Protein AF-A0AAD4KBG9-F1 (afdb_monomer)

Foldseek 3Di:
DPPPDDPVVVVVVVVVVVVCVVVVVVVCCVPVVPCPCVVVVVVVVVVVVVVVVVVVVVVVVVD

pLDDT: mean 85.08, std 8.77, range [57.78, 97.31]

Sequence (63 aa):
MPAGVSWGQYMKFLGSAMLAMMAGSQAVHLYFKPLDDLPEYIEHEQQQHQHQLQHMENDKDNT

Mean predicted aligned error: 9.68 Å

Solvent-accessible surface area (backbone atoms only — not comparable to full-atom values): 3757 Å² total; per-residue (Å²): 113,103,76,85,64,56,72,66,58,53,52,51,50,51,52,52,50,53,51,50,52,54,51,51,57,52,47,52,51,70,73,65,40,88,61,76,61,50,64,61,53,51,52,52,53,52,50,52,53,50,53,52,52,50,52,61,48,55,57,61,76,74,108

Organism: NCBI:txid30044

Radius of gyration: 27.37 Å; Cα contacts (8 Å, |Δi|>4): 3; chains: 1; bounding box: 62×16×69 Å

Secondary structure (DSSP, 8-state):
-TTS--HHHHHHHHHHHHHHHHHHHHHHHHHH-TTSSHHHHHHHHHHHHHHHHHHHHHHHHT-

InterPro domains:
  IPR027858 Protein BRAWNIN [PF14990] (1-46)
  IPR027858 Protein BRAWNIN [PTHR28492] (1-56)

Structure (mmCIF, N/CA/C/O backbone):
data_AF-A0AAD4KBG9-F1
#
_entry.id   AF-A0AAD4KBG9-F1
#
loop_
_atom_site.group_PDB
_atom_site.id
_atom_site.type_symbol
_atom_site.label_atom_id
_atom_site.label_alt_id
_atom_site.label_comp_id
_atom_site.label_asym_id
_atom_site.label_entity_id
_atom_site.label_seq_id
_atom_site.pdbx_PDB_ins_code
_atom_site.Cartn_x
_atom_site.Cartn_y
_atom_site.Cartn_z
_atom_site.occupancy
_atom_site.B_iso_or_equ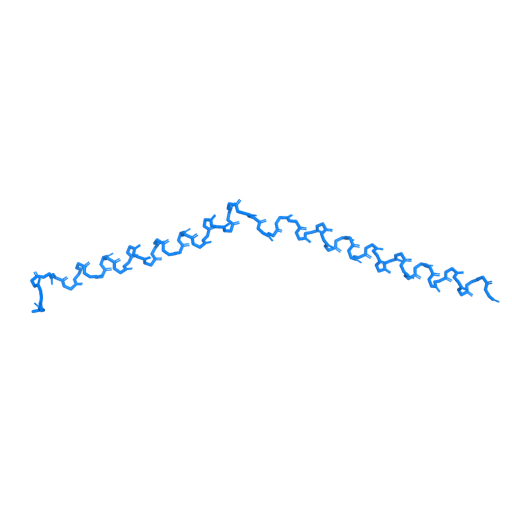iv
_atom_site.auth_seq_id
_atom_site.auth_comp_id
_atom_site.auth_asym_id
_atom_site.auth_atom_id
_atom_site.pdbx_PDB_model_num
ATOM 1 N N . MET A 1 1 ? 29.660 -7.309 -17.673 1.00 57.78 1 MET A N 1
ATOM 2 C CA . MET A 1 1 ? 28.426 -7.418 -16.857 1.00 57.78 1 MET A CA 1
ATOM 3 C C . MET A 1 1 ? 27.610 -8.591 -17.395 1.00 57.78 1 MET A C 1
ATOM 5 O O . MET A 1 1 ? 27.517 -8.689 -18.613 1.00 57.78 1 MET A O 1
ATOM 9 N N . PRO A 1 2 ? 27.096 -9.500 -16.550 1.00 59.75 2 PRO A N 1
ATOM 10 C CA . PRO A 1 2 ? 26.850 -10.908 -16.904 1.00 59.75 2 PRO A CA 1
ATOM 11 C C . PRO A 1 2 ? 25.727 -11.211 -17.925 1.00 59.75 2 PRO A C 1
ATOM 13 O O . PRO A 1 2 ? 25.507 -12.380 -18.208 1.00 59.75 2 PRO A O 1
ATOM 16 N N . ALA A 1 3 ? 25.049 -10.218 -18.520 1.00 68.56 3 ALA A N 1
ATOM 17 C CA . ALA A 1 3 ? 23.996 -10.451 -19.526 1.00 68.56 3 ALA A CA 1
ATOM 18 C C . ALA A 1 3 ? 23.819 -9.322 -20.575 1.00 68.56 3 ALA A C 1
ATOM 20 O O . ALA A 1 3 ? 22.735 -9.152 -21.123 1.00 68.56 3 ALA A O 1
ATOM 21 N N . GLY A 1 4 ? 24.839 -8.490 -20.834 1.00 73.25 4 GLY A N 1
ATOM 22 C CA . GLY A 1 4 ? 24.782 -7.451 -21.888 1.00 73.25 4 GLY A CA 1
ATOM 23 C C . GLY A 1 4 ? 23.863 -6.245 -21.617 1.00 73.25 4 GLY A C 1
ATOM 24 O O . GLY A 1 4 ? 23.887 -5.274 -22.367 1.00 73.25 4 GLY A O 1
ATOM 25 N N . VAL A 1 5 ? 23.097 -6.262 -20.527 1.00 76.56 5 VAL A N 1
ATOM 26 C CA . VAL A 1 5 ? 22.262 -5.142 -20.072 1.00 76.56 5 VAL A CA 1
ATOM 27 C C . VAL A 1 5 ? 23.022 -4.210 -19.130 1.00 76.56 5 VAL A C 1
ATOM 29 O O . VAL A 1 5 ? 23.804 -4.644 -18.281 1.00 76.56 5 VAL A O 1
ATOM 32 N N . SER A 1 6 ? 22.782 -2.904 -19.287 1.00 82.31 6 SER A N 1
ATOM 33 C CA . SER A 1 6 ? 23.394 -1.872 -18.447 1.00 82.31 6 SER A CA 1
ATOM 34 C C . SER A 1 6 ? 22.855 -1.921 -17.013 1.00 82.31 6 SER A C 1
ATOM 36 O O . SER A 1 6 ? 21.678 -2.198 -16.784 1.00 82.31 6 SER A O 1
ATOM 38 N N . TRP A 1 7 ? 23.697 -1.584 -16.034 1.00 82.31 7 TRP A N 1
ATOM 39 C CA . TRP A 1 7 ? 23.304 -1.489 -14.621 1.00 82.31 7 TRP A CA 1
ATOM 40 C C . TRP A 1 7 ? 22.127 -0.519 -14.393 1.00 82.31 7 TRP A C 1
ATOM 42 O O . TRP A 1 7 ? 21.240 -0.776 -13.581 1.00 82.31 7 TRP A O 1
ATOM 52 N N . GLY A 1 8 ? 22.042 0.547 -15.195 1.00 88.25 8 GLY A N 1
ATOM 53 C CA . GLY A 1 8 ? 20.914 1.480 -15.171 1.00 88.25 8 GLY A CA 1
ATOM 54 C C . GLY A 1 8 ? 19.576 0.855 -15.588 1.00 88.25 8 GLY A C 1
ATOM 55 O O . GLY A 1 8 ? 18.531 1.274 -15.095 1.00 88.25 8 GLY A O 1
ATOM 56 N N . GLN A 1 9 ? 19.583 -0.169 -16.448 1.00 89.44 9 GLN A N 1
ATOM 57 C CA . GLN A 1 9 ? 18.368 -0.893 -16.838 1.00 89.44 9 GLN A CA 1
ATOM 58 C C . GLN A 1 9 ? 17.753 -1.630 -15.639 1.00 89.44 9 GLN A C 1
ATOM 60 O O . GLN A 1 9 ? 16.541 -1.574 -15.435 1.00 89.44 9 GLN A O 1
ATOM 65 N N . TYR A 1 10 ? 18.595 -2.252 -14.808 1.00 89.56 10 TYR A N 1
ATOM 66 C CA . TYR A 1 10 ? 18.162 -2.904 -13.571 1.00 89.56 10 TYR A CA 1
ATOM 67 C C . TYR A 1 10 ? 17.603 -1.898 -12.567 1.00 89.56 10 TYR A C 1
ATOM 69 O O . TYR A 1 10 ? 16.554 -2.149 -11.985 1.00 89.56 10 TYR A O 1
ATOM 77 N N . MET A 1 11 ? 18.245 -0.735 -12.414 1.00 92.69 11 MET A N 1
ATOM 78 C CA . MET A 1 11 ? 17.758 0.317 -11.513 1.00 92.69 11 MET A CA 1
ATOM 79 C C . MET A 1 11 ? 16.398 0.875 -11.941 1.00 92.69 11 MET A C 1
ATOM 81 O O . MET A 1 11 ? 15.540 1.113 -11.094 1.00 92.69 11 MET A O 1
ATOM 85 N N . LYS A 1 12 ? 16.161 1.032 -13.249 1.00 93.06 12 LYS A N 1
ATOM 86 C CA . LYS A 1 12 ? 14.843 1.421 -13.778 1.00 93.06 12 LYS A CA 1
ATOM 87 C C . LYS A 1 12 ? 13.778 0.379 -13.452 1.00 93.06 12 LYS A C 1
ATOM 89 O O . LYS A 1 12 ? 12.698 0.740 -12.992 1.00 93.06 12 LYS A O 1
ATOM 94 N N . PHE A 1 13 ? 14.089 -0.899 -13.663 1.00 94.38 13 PHE A N 1
ATOM 95 C CA . PHE A 1 13 ? 13.155 -1.979 -13.363 1.00 94.38 13 PHE A CA 1
ATOM 96 C C . PHE A 1 13 ? 12.865 -2.069 -11.861 1.00 94.38 13 PHE A C 1
ATOM 98 O O . PHE A 1 13 ? 11.704 -2.114 -11.4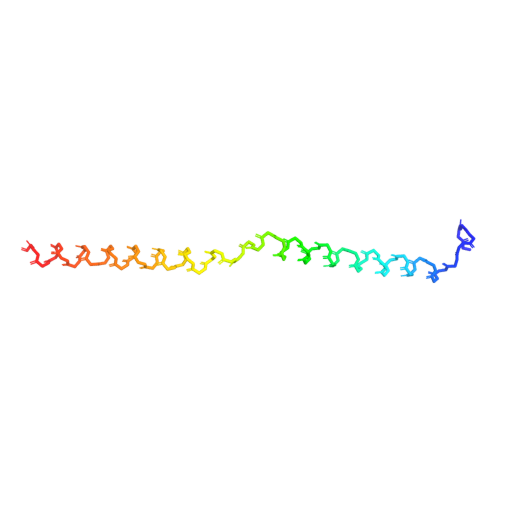63 1.00 94.38 13 PHE A O 1
ATOM 105 N N . LEU A 1 14 ? 13.901 -1.986 -11.024 1.00 94.69 14 LEU A N 1
ATOM 106 C CA . LEU A 1 14 ? 13.768 -1.946 -9.571 1.00 94.69 14 LEU A CA 1
ATOM 107 C C . LEU A 1 14 ? 12.880 -0.780 -9.121 1.00 94.69 14 LEU A C 1
ATOM 109 O O . LEU A 1 14 ? 11.928 -0.996 -8.378 1.00 94.69 14 LEU A O 1
ATOM 113 N N . GLY A 1 15 ? 13.132 0.431 -9.627 1.00 96.69 15 GLY A N 1
ATOM 114 C CA . GLY A 1 15 ? 12.302 1.600 -9.334 1.00 96.69 15 GLY A CA 1
ATOM 115 C C . GLY A 1 15 ? 10.842 1.392 -9.742 1.00 96.69 15 GLY A C 1
ATOM 116 O O . GLY A 1 15 ? 9.941 1.640 -8.945 1.00 96.69 15 GLY A O 1
ATOM 117 N N . SER A 1 16 ? 10.596 0.862 -10.944 1.00 96.69 16 SER A N 1
ATOM 118 C CA . SER A 1 16 ? 9.234 0.563 -11.407 1.00 96.69 16 SER A CA 1
ATOM 119 C C . SER A 1 16 ? 8.528 -0.492 -10.548 1.00 96.69 16 SER A C 1
ATOM 121 O O . SER A 1 16 ? 7.352 -0.330 -10.234 1.00 96.69 16 SER A O 1
ATOM 123 N N . ALA A 1 17 ? 9.248 -1.528 -10.106 1.00 96.19 17 ALA A N 1
ATOM 124 C CA . ALA A 1 17 ? 8.705 -2.572 -9.247 1.00 96.19 17 ALA A CA 1
ATOM 125 C C . ALA A 1 17 ? 8.338 -2.019 -7.864 1.00 96.19 17 ALA A C 1
ATOM 127 O O . ALA A 1 17 ? 7.244 -2.284 -7.373 1.00 96.19 17 ALA A O 1
ATOM 128 N N . MET A 1 18 ? 9.205 -1.198 -7.263 1.00 97.31 18 MET A N 1
ATOM 129 C CA . MET A 1 18 ? 8.919 -0.556 -5.975 1.00 97.31 18 MET A CA 1
ATOM 130 C C . MET A 1 18 ? 7.710 0.383 -6.068 1.00 97.31 18 MET A C 1
ATOM 132 O O . MET A 1 18 ? 6.842 0.352 -5.196 1.00 97.31 18 MET A O 1
ATOM 136 N N . LEU A 1 19 ? 7.608 1.169 -7.145 1.00 96.75 19 LEU A N 1
ATOM 137 C CA . LEU A 1 19 ? 6.455 2.039 -7.386 1.00 96.75 19 LEU A CA 1
ATOM 138 C C . LEU A 1 19 ? 5.160 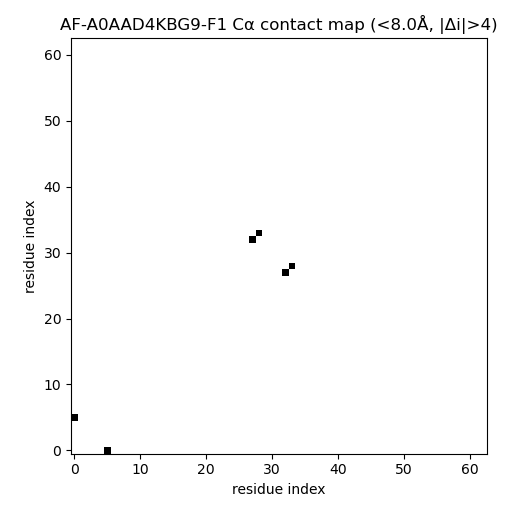1.239 -7.559 1.00 96.75 19 LEU A C 1
ATOM 140 O O . LEU A 1 19 ? 4.142 1.601 -6.974 1.00 96.75 19 LEU A O 1
ATOM 144 N N . ALA A 1 20 ? 5.198 0.135 -8.307 1.00 96.31 20 ALA A N 1
ATOM 145 C CA . ALA A 1 20 ? 4.046 -0.745 -8.478 1.00 96.31 20 ALA A CA 1
ATOM 146 C C . ALA A 1 20 ? 3.607 -1.384 -7.150 1.00 96.31 20 ALA A C 1
ATOM 148 O O . ALA A 1 20 ? 2.413 -1.430 -6.863 1.00 96.31 20 ALA A O 1
ATOM 149 N N . MET A 1 21 ? 4.555 -1.818 -6.311 1.00 95.81 21 MET A N 1
ATOM 150 C CA . MET A 1 21 ? 4.253 -2.353 -4.977 1.00 95.81 21 MET A CA 1
ATOM 151 C C . MET A 1 21 ? 3.611 -1.296 -4.072 1.00 95.81 21 MET A C 1
ATOM 153 O O . MET A 1 21 ? 2.624 -1.589 -3.398 1.00 95.81 21 MET A O 1
ATOM 157 N N . MET A 1 22 ? 4.131 -0.064 -4.084 1.00 95.00 22 MET A N 1
ATOM 158 C CA . MET A 1 22 ? 3.593 1.031 -3.2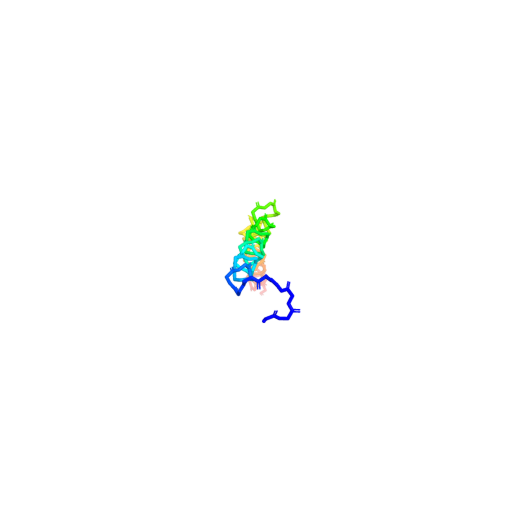72 1.00 95.00 22 MET A CA 1
ATOM 159 C C . MET A 1 22 ? 2.195 1.460 -3.737 1.00 95.00 22 MET A C 1
ATOM 161 O O . MET A 1 22 ? 1.304 1.663 -2.917 1.00 95.00 22 MET A O 1
ATOM 165 N N . ALA A 1 23 ? 1.987 1.569 -5.050 1.00 94.38 23 ALA A N 1
ATOM 166 C CA . ALA A 1 23 ? 0.680 1.893 -5.612 1.00 94.38 23 ALA A CA 1
ATOM 167 C C . ALA A 1 23 ? -0.338 0.774 -5.347 1.00 94.38 23 ALA A C 1
ATOM 169 O O . ALA A 1 23 ? -1.476 1.051 -4.977 1.00 94.38 23 ALA A O 1
ATOM 170 N N . GLY A 1 24 ? 0.075 -0.488 -5.491 1.00 92.69 24 GLY A N 1
ATOM 171 C CA . GLY A 1 24 ? -0.777 -1.649 -5.250 1.00 92.69 24 GLY A CA 1
ATOM 172 C C . GLY A 1 24 ? -1.251 -1.749 -3.801 1.00 92.69 24 GLY A C 1
ATOM 173 O O . GLY A 1 24 ? -2.440 -1.970 -3.573 1.00 92.69 24 GLY A O 1
ATOM 174 N N . SER A 1 25 ? -0.365 -1.533 -2.820 1.00 91.75 25 SER A N 1
ATOM 175 C CA . SER A 1 25 ? -0.763 -1.576 -1.406 1.00 91.75 25 SER A CA 1
ATOM 176 C C . SER A 1 25 ? -1.764 -0.472 -1.066 1.00 91.75 25 SER A C 1
ATOM 178 O O . SER A 1 25 ? -2.781 -0.745 -0.431 1.00 91.75 25 SER A O 1
ATOM 180 N N . GLN A 1 26 ? -1.545 0.751 -1.558 1.00 88.88 26 GLN A N 1
ATOM 181 C CA . GLN A 1 26 ? -2.487 1.854 -1.350 1.00 88.88 26 GLN A CA 1
ATOM 182 C C . GLN A 1 26 ? -3.823 1.633 -2.071 1.00 88.88 26 GLN A C 1
ATOM 184 O O . GLN A 1 26 ? -4.872 1.958 -1.518 1.00 88.88 26 GLN A O 1
ATOM 189 N N . ALA A 1 27 ? -3.816 1.042 -3.268 1.00 91.31 27 ALA A N 1
ATOM 190 C CA . ALA A 1 27 ? -5.037 0.775 -4.026 1.00 91.31 27 ALA A CA 1
ATOM 191 C C . ALA A 1 27 ? -6.008 -0.150 -3.273 1.00 91.31 27 ALA A C 1
ATOM 193 O O . ALA A 1 27 ? -7.211 0.095 -3.288 1.00 91.31 27 ALA A O 1
ATOM 194 N N . VAL A 1 28 ? -5.503 -1.169 -2.568 1.00 86.81 28 VAL A N 1
ATOM 195 C CA . VAL A 1 28 ? -6.334 -2.065 -1.740 1.00 86.81 28 VAL A CA 1
ATOM 196 C C . VAL A 1 28 ? -6.994 -1.295 -0.595 1.00 86.81 28 VAL A C 1
ATOM 198 O O . VAL A 1 28 ? -8.195 -1.445 -0.372 1.00 86.81 28 VAL A O 1
ATOM 201 N N . HIS A 1 29 ? -6.243 -0.426 0.088 1.00 85.25 29 HIS A N 1
ATOM 202 C CA . HIS A 1 29 ? -6.787 0.414 1.158 1.00 85.25 29 HIS A CA 1
ATOM 203 C C . HIS A 1 29 ? -7.848 1.403 0.650 1.00 85.25 29 HIS A C 1
ATOM 205 O O . HIS A 1 29 ? -8.834 1.628 1.344 1.00 85.25 29 HIS A O 1
ATOM 211 N N . LEU A 1 30 ? -7.691 1.949 -0.561 1.00 84.12 30 LEU A N 1
ATOM 212 C CA . LEU A 1 30 ? -8.680 2.843 -1.178 1.00 84.12 30 LEU A CA 1
ATOM 213 C C . LEU A 1 30 ? -9.920 2.107 -1.701 1.00 84.12 30 LEU A C 1
ATOM 215 O O . LEU A 1 3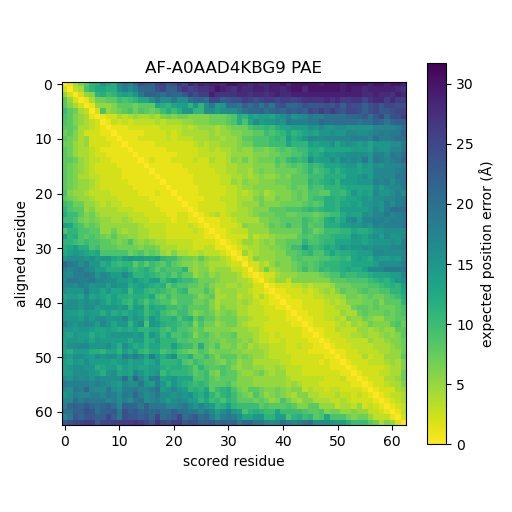0 ? -11.010 2.672 -1.675 1.00 84.12 30 LEU A O 1
ATOM 219 N N . TYR A 1 31 ? -9.761 0.875 -2.193 1.00 84.50 31 TYR A N 1
ATOM 220 C CA . TYR A 1 31 ? -10.858 0.102 -2.777 1.00 84.50 31 TYR A CA 1
ATOM 221 C C . TYR A 1 31 ? -11.746 -0.544 -1.713 1.00 84.50 31 TYR A C 1
ATOM 223 O O . TYR A 1 31 ? -12.966 -0.454 -1.800 1.00 84.50 31 TYR A O 1
ATOM 231 N N . PHE A 1 32 ? -11.145 -1.177 -0.702 1.00 80.75 32 PHE A N 1
ATOM 232 C CA . PHE A 1 32 ? -11.897 -1.878 0.342 1.00 80.75 32 PHE A CA 1
ATOM 233 C C . PHE A 1 32 ? -12.203 -1.015 1.562 1.00 80.75 32 PHE A C 1
ATOM 235 O O . PHE A 1 32 ? -13.010 -1.432 2.382 1.00 80.75 32 PHE A O 1
ATOM 242 N N . LYS A 1 33 ? -11.555 0.153 1.686 1.00 80.69 33 LYS A N 1
ATOM 243 C CA . LYS A 1 33 ? -11.716 1.109 2.791 1.00 80.69 33 LYS A CA 1
ATOM 244 C C . LYS A 1 33 ? -11.964 0.442 4.150 1.00 80.69 33 LYS A C 1
ATOM 246 O O . LYS A 1 33 ? -12.967 0.717 4.802 1.00 80.69 33 LYS A O 1
ATOM 251 N N . PRO A 1 34 ? -11.034 -0.409 4.608 1.00 75.00 34 PRO A N 1
ATOM 252 C CA . PRO A 1 34 ? -11.214 -1.225 5.812 1.00 75.00 34 PRO A CA 1
ATOM 253 C C . PRO A 1 34 ? -11.289 -0.418 7.123 1.00 75.00 34 PRO A C 1
ATOM 255 O O . PRO A 1 34 ? -11.217 -0.998 8.195 1.00 75.00 34 PRO A O 1
ATOM 258 N N . LEU A 1 35 ? -11.305 0.913 7.043 1.00 77.31 35 LEU A N 1
ATOM 259 C CA . LEU A 1 35 ? -11.333 1.833 8.175 1.00 77.31 35 LEU A CA 1
ATOM 260 C C . LEU A 1 35 ? -12.545 2.778 8.122 1.00 77.31 35 LEU A C 1
ATOM 262 O O . LEU A 1 35 ? -12.700 3.577 9.042 1.00 77.31 35 LEU A O 1
ATOM 266 N N . ASP A 1 36 ? -13.374 2.728 7.068 1.00 81.44 36 ASP A N 1
ATOM 267 C CA . ASP A 1 36 ? -14.549 3.609 6.943 1.00 81.44 36 ASP A CA 1
ATOM 268 C C . ASP A 1 36 ? -15.628 3.267 7.994 1.00 81.44 36 ASP A C 1
ATOM 270 O O . ASP A 1 36 ? -16.371 4.151 8.407 1.00 81.44 36 ASP A O 1
ATOM 274 N N . ASP A 1 37 ? -15.691 2.017 8.462 1.00 80.88 37 ASP A N 1
ATOM 275 C CA . ASP A 1 37 ? -16.647 1.502 9.459 1.00 80.88 37 ASP A CA 1
ATOM 276 C C . ASP A 1 37 ? -16.137 1.570 10.912 1.00 80.88 37 ASP A C 1
ATOM 278 O O . ASP A 1 37 ? -16.889 1.357 11.865 1.00 80.88 37 ASP A O 1
ATOM 282 N N . LEU A 1 38 ? -14.862 1.917 11.107 1.00 86.00 38 LEU A N 1
ATOM 283 C CA . LEU A 1 38 ? -14.237 2.003 12.426 1.00 86.00 38 LEU A CA 1
ATOM 284 C C . LEU A 1 38 ? -14.939 2.987 13.389 1.00 86.00 38 LEU A C 1
ATOM 286 O O . LEU A 1 38 ? -15.086 2.643 14.564 1.00 86.00 38 LEU A O 1
ATOM 290 N N . PRO A 1 39 ? -15.386 4.187 12.959 1.00 83.94 39 PRO A N 1
ATOM 291 C CA . PRO A 1 39 ? -16.077 5.121 13.850 1.00 83.94 39 PRO A CA 1
ATOM 292 C C . PRO A 1 39 ? -17.382 4.547 14.412 1.00 83.94 39 PRO A C 1
ATOM 294 O O . PRO A 1 39 ? -17.668 4.716 15.594 1.00 83.94 39 PRO A O 1
ATOM 297 N N . GLU A 1 40 ? -18.134 3.824 13.582 1.00 85.69 40 GLU A N 1
ATOM 298 C CA . GLU A 1 40 ? -19.414 3.218 13.959 1.00 85.69 40 GLU A CA 1
ATOM 299 C C . GLU A 1 40 ? -19.213 2.087 14.977 1.00 85.69 40 GLU A C 1
ATOM 301 O O . GLU A 1 40 ? -19.939 1.995 15.968 1.00 85.69 40 GLU A O 1
ATOM 306 N N . TYR A 1 41 ? -18.156 1.287 14.803 1.00 86.50 41 TYR A N 1
ATOM 307 C CA . TYR A 1 41 ? -17.778 0.265 15.779 1.00 86.50 41 TYR A CA 1
ATOM 308 C C . TYR A 1 41 ? -17.412 0.874 17.146 1.00 86.50 41 TYR A C 1
ATOM 310 O O . TYR A 1 41 ? -17.852 0.382 18.187 1.00 86.50 41 TYR A O 1
ATOM 318 N N . ILE A 1 42 ? -16.653 1.978 17.154 1.00 88.44 42 ILE A N 1
ATOM 319 C CA . ILE A 1 42 ? -16.254 2.676 18.388 1.00 88.44 42 ILE A CA 1
ATOM 320 C C .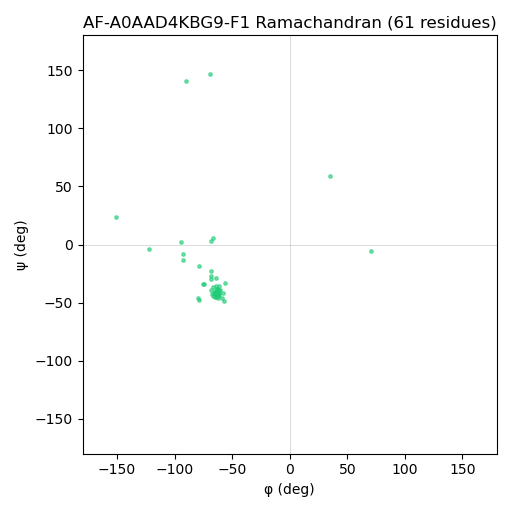 ILE A 1 42 ? -17.474 3.249 19.118 1.00 88.44 42 ILE A C 1
ATOM 322 O O . ILE A 1 42 ? -17.581 3.099 20.337 1.00 88.44 42 ILE A O 1
ATOM 326 N N . GLU A 1 43 ? -18.393 3.901 18.401 1.00 87.88 43 GLU A N 1
ATOM 327 C CA . GLU A 1 43 ? -19.613 4.453 19.003 1.00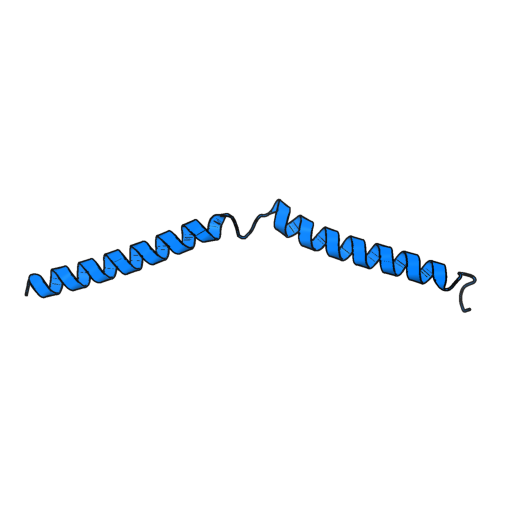 87.88 43 GLU A CA 1
ATOM 328 C C . GLU A 1 43 ? -20.480 3.357 19.626 1.00 87.88 43 GLU A C 1
ATOM 330 O O . GLU A 1 43 ? -20.970 3.521 20.747 1.00 87.88 43 GLU A O 1
ATOM 335 N N . HIS A 1 44 ? -20.623 2.219 18.946 1.00 86.62 44 HIS A N 1
ATOM 336 C CA . HIS A 1 44 ? -21.407 1.100 19.451 1.00 86.62 44 HIS A CA 1
ATOM 337 C C . HIS A 1 44 ? -20.808 0.507 20.739 1.00 86.62 44 HIS A C 1
ATOM 339 O O . HIS A 1 44 ? -21.539 0.283 21.707 1.00 86.62 44 HIS A O 1
ATOM 345 N N . GLU A 1 45 ? -19.485 0.318 20.812 1.00 86.00 45 GLU A N 1
ATOM 346 C CA . GLU A 1 45 ? -18.834 -0.133 22.053 1.00 86.00 45 GLU A CA 1
ATOM 347 C C . GLU A 1 45 ? -18.966 0.900 23.187 1.00 86.00 45 GLU A C 1
ATOM 349 O O . GLU A 1 45 ? -19.251 0.535 24.332 1.00 86.00 45 GLU A O 1
ATOM 354 N N . GLN A 1 46 ? -18.842 2.199 22.893 1.00 88.75 46 GLN A N 1
ATOM 355 C CA . GLN A 1 46 ? -19.019 3.255 23.900 1.00 88.75 46 GLN A CA 1
ATOM 356 C C . GLN A 1 46 ? -20.442 3.288 24.468 1.00 88.75 46 GLN A C 1
ATOM 358 O O . GLN A 1 46 ? -20.618 3.383 25.687 1.00 88.75 46 GLN A O 1
ATOM 363 N N . GLN A 1 47 ? -21.455 3.168 23.608 1.00 88.50 47 GLN A N 1
ATOM 364 C CA . GLN A 1 47 ? -22.855 3.114 24.028 1.00 88.50 47 GLN A CA 1
ATOM 365 C C . GLN A 1 47 ? -23.141 1.870 24.873 1.00 88.50 47 GLN A C 1
ATOM 367 O O . GLN A 1 47 ? -23.819 1.968 25.897 1.00 88.50 47 GLN A O 1
ATOM 372 N N . GLN A 1 48 ? -22.589 0.710 24.507 1.00 88.81 48 GLN A N 1
ATOM 373 C CA . GLN A 1 48 ? -22.731 -0.514 25.301 1.00 88.81 48 GLN A CA 1
ATOM 374 C C . GLN A 1 48 ? -22.130 -0.368 26.702 1.00 88.81 48 GLN A C 1
ATOM 376 O O . GLN A 1 48 ? -22.765 -0.756 27.687 1.00 88.81 48 GLN A O 1
ATOM 381 N N . HIS A 1 49 ? -20.944 0.234 26.813 1.00 88.56 49 HIS A N 1
ATOM 382 C CA . HIS A 1 49 ? -20.341 0.529 28.111 1.00 88.56 49 HIS A CA 1
ATOM 383 C C . HIS A 1 49 ? -21.190 1.510 28.927 1.00 88.56 49 HIS A C 1
ATOM 385 O O . HIS A 1 49 ? -21.408 1.280 30.116 1.00 88.56 49 HIS A O 1
ATOM 391 N N . GLN A 1 50 ? -21.729 2.562 28.307 1.00 87.06 50 GLN A N 1
ATOM 392 C CA . GLN A 1 50 ? -22.619 3.509 28.987 1.00 87.06 50 GLN A CA 1
ATOM 393 C C . GLN A 1 50 ? -23.916 2.849 29.472 1.00 87.06 50 GLN A C 1
ATOM 395 O O . GLN A 1 50 ? -24.309 3.063 30.619 1.00 87.06 50 GLN A O 1
ATOM 400 N N . HIS A 1 51 ? -24.552 2.009 28.653 1.00 85.12 51 HIS A N 1
ATOM 401 C CA . HIS A 1 51 ? -25.754 1.269 29.044 1.00 85.12 51 HIS A CA 1
ATOM 402 C C . HIS A 1 51 ? -25.490 0.287 30.194 1.00 85.12 51 HIS A C 1
ATOM 404 O O . HIS A 1 51 ? -26.316 0.175 31.101 1.00 85.12 51 HIS A O 1
ATOM 410 N N . GLN A 1 52 ? -24.335 -0.388 30.210 1.00 87.19 52 GLN A N 1
ATOM 411 C CA . GLN A 1 52 ? -23.946 -1.254 31.330 1.00 87.19 52 GLN A CA 1
ATOM 412 C C . GLN A 1 52 ? -23.747 -0.469 32.630 1.00 87.19 52 GLN A C 1
ATOM 414 O O . GLN A 1 52 ? -24.195 -0.911 33.688 1.00 87.19 52 GLN A O 1
ATOM 419 N N . LEU A 1 53 ? -23.098 0.696 32.559 1.00 88.19 53 LEU A N 1
ATOM 420 C CA . LEU A 1 53 ? -22.901 1.565 33.720 1.00 88.19 53 LEU A CA 1
ATOM 421 C C . LEU A 1 53 ? -24.236 2.089 34.261 1.00 88.19 53 LEU A C 1
ATOM 423 O O . LEU A 1 53 ? -24.446 2.046 35.469 1.00 88.19 53 LEU A O 1
ATOM 427 N N . GLN A 1 54 ? -25.159 2.487 33.381 1.00 84.00 54 GLN A N 1
ATOM 428 C CA . GLN A 1 54 ? -26.506 2.912 33.774 1.00 84.00 54 GLN A CA 1
ATOM 429 C C . GLN A 1 54 ? -27.306 1.776 34.423 1.00 84.00 54 GLN A C 1
ATOM 431 O O . GLN A 1 54 ? -27.963 2.008 35.435 1.00 84.00 54 GLN A O 1
ATOM 436 N N . HIS A 1 55 ? -27.249 0.546 33.901 1.00 81.06 55 HIS A N 1
ATOM 437 C CA . HIS A 1 55 ? -27.912 -0.596 34.543 1.00 81.06 55 HIS A CA 1
ATOM 438 C C . HIS A 1 55 ? -27.348 -0.880 35.942 1.00 81.06 55 HIS A C 1
ATOM 440 O O . HIS A 1 55 ? -28.118 -1.062 36.880 1.00 81.06 55 HIS A O 1
ATOM 446 N N . MET A 1 56 ? -26.022 -0.832 36.103 1.00 82.44 56 MET A N 1
ATOM 447 C CA . MET A 1 56 ? -25.368 -0.998 37.407 1.00 82.44 56 MET A CA 1
ATOM 448 C C . MET A 1 56 ? -25.626 0.152 38.389 1.00 82.44 56 MET A C 1
ATOM 450 O O . MET A 1 56 ? -25.418 -0.028 39.587 1.00 82.44 56 MET A O 1
ATOM 454 N N . GLU A 1 57 ? -25.970 1.344 37.906 1.00 83.94 57 GLU A N 1
ATOM 455 C CA . GLU A 1 57 ? -26.369 2.478 38.746 1.00 83.94 57 GLU A CA 1
ATOM 456 C C . GLU A 1 57 ? -27.825 2.317 39.206 1.00 83.94 57 GLU A C 1
ATOM 458 O O . GLU A 1 57 ? -28.085 2.318 40.405 1.00 83.94 57 GLU A O 1
ATOM 463 N N . ASN A 1 58 ? -28.743 2.003 38.285 1.00 79.94 58 ASN A N 1
ATOM 464 C CA . ASN A 1 58 ? -30.154 1.767 38.610 1.00 79.94 58 ASN A CA 1
ATOM 465 C C . 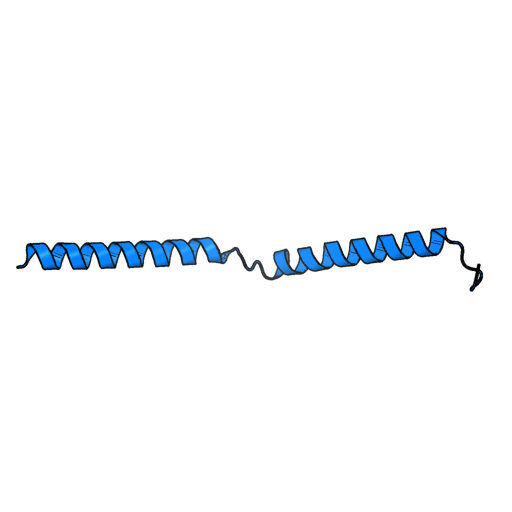ASN A 1 58 ? -30.373 0.576 39.569 1.00 79.94 58 ASN A C 1
AT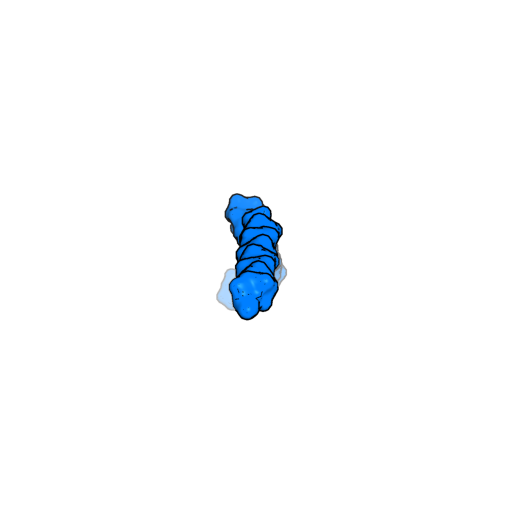OM 467 O O . ASN A 1 58 ? -31.247 0.647 40.429 1.00 79.94 58 ASN A O 1
ATOM 471 N N . ASP A 1 59 ? -29.587 -0.504 39.466 1.00 81.44 59 ASP A N 1
ATOM 472 C CA . ASP A 1 59 ? -29.675 -1.641 40.404 1.00 81.44 59 ASP A CA 1
ATOM 473 C C . ASP A 1 59 ? -29.198 -1.287 41.825 1.00 81.44 59 ASP A C 1
ATOM 475 O O . ASP A 1 59 ? -29.690 -1.854 42.804 1.00 81.44 59 ASP A O 1
ATOM 479 N N . LYS A 1 60 ? -28.259 -0.338 41.957 1.00 79.00 60 LYS A N 1
ATOM 480 C CA . LYS A 1 60 ? -27.806 0.156 43.268 1.00 79.00 60 LYS A CA 1
ATOM 481 C C . LYS A 1 60 ? -28.838 1.064 43.922 1.00 79.00 60 LYS A C 1
ATOM 483 O O . LYS A 1 60 ? -28.951 1.034 45.138 1.00 79.00 60 LYS A O 1
ATOM 488 N N . ASP A 1 61 ? -29.579 1.833 43.129 1.00 75.06 61 ASP A N 1
ATOM 489 C CA . ASP A 1 61 ? -30.617 2.738 43.634 1.00 75.06 61 ASP A CA 1
ATOM 490 C C . ASP A 1 61 ? -31.928 2.003 43.989 1.00 75.06 61 ASP A C 1
ATOM 492 O O . ASP A 1 61 ? -32.754 2.530 44.735 1.00 75.06 61 ASP A O 1
ATOM 496 N N . ASN A 1 62 ? -32.124 0.783 43.471 1.00 69.69 62 ASN A N 1
ATOM 497 C CA . ASN A 1 62 ? -33.297 -0.069 43.717 1.00 69.69 62 ASN A CA 1
ATOM 498 C C . ASN A 1 62 ? -33.118 -1.086 44.875 1.00 69.69 62 ASN A C 1
ATOM 500 O O . ASN A 1 62 ? -34.029 -1.876 45.133 1.00 69.69 62 ASN A O 1
ATOM 504 N N . THR A 1 63 ? -31.971 -1.090 45.568 1.00 61.06 63 THR A N 1
ATOM 505 C CA . THR A 1 63 ? -31.681 -1.948 46.741 1.00 61.06 63 THR A CA 1
ATOM 506 C C . THR A 1 63 ? -31.506 -1.104 47.998 1.00 61.06 63 THR A C 1
ATOM 508 O O . THR A 1 63 ? -32.016 -1.522 49.064 1.00 61.06 63 THR A O 1
#